Protein AF-A0A965PC80-F1 (afdb_monomer_lite)

Secondary structure (DSSP, 8-state):
-------------------PPPP-PPPPP-GGGEEEEEEEEEEEEEEEESSSSTT--EEEEEEEEEEEEEESS---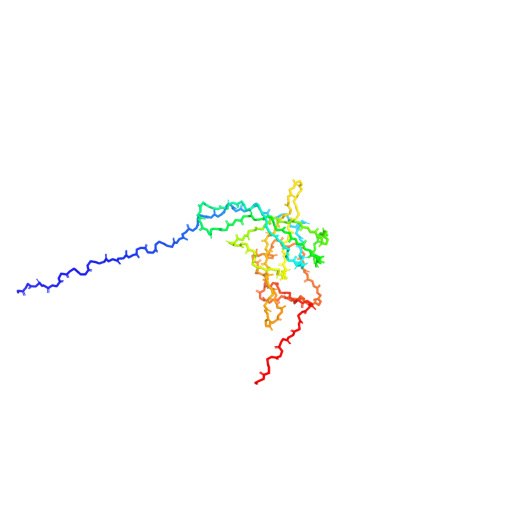SSEEEEEEESS--SS--EEEEEEE--TTS--EEEEEEEPPTTT-EEEE-HHHHTT-S----STTEEEETTEEEEE-TT--------

pLDDT: mean 82.15, std 17.43, range [39.91, 98.44]

Structure (mmCIF, N/CA/C/O backbone):
data_AF-A0A965PC80-F1
#
_entry.id   AF-A0A965PC80-F1
#
loop_
_atom_site.group_PDB
_atom_site.id
_atom_site.type_symbol
_atom_site.label_atom_id
_atom_site.label_alt_id
_atom_site.label_comp_id
_atom_site.label_asym_id
_atom_site.label_entity_id
_atom_site.label_seq_id
_atom_site.pdbx_PDB_ins_code
_atom_site.Cartn_x
_atom_site.Cartn_y
_atom_site.Cartn_z
_atom_site.occupancy
_atom_site.B_iso_or_equiv
_atom_site.auth_seq_id
_atom_site.auth_comp_id
_atom_site.auth_asym_id
_atom_site.auth_atom_id
_atom_site.pdbx_PDB_model_num
ATOM 1 N N . MET A 1 1 ? 47.964 39.974 40.983 1.00 41.12 1 MET A N 1
ATOM 2 C CA . MET A 1 1 ? 47.017 40.957 40.417 1.00 41.12 1 MET A CA 1
ATOM 3 C C . MET A 1 1 ? 46.249 40.260 39.300 1.00 41.12 1 MET A C 1
ATOM 5 O O . MET A 1 1 ? 46.827 40.010 38.256 1.00 41.12 1 MET A O 1
ATOM 9 N N . THR A 1 2 ? 45.193 39.525 39.670 1.00 39.91 2 THR A N 1
ATOM 10 C CA . THR A 1 2 ? 43.766 39.863 39.424 1.00 39.91 2 THR A CA 1
ATOM 11 C C . THR A 1 2 ? 43.419 39.866 37.928 1.00 39.91 2 THR A C 1
ATOM 13 O O . THR A 1 2 ? 43.727 40.811 37.219 1.00 39.91 2 THR A O 1
ATOM 16 N N . LEU A 1 3 ? 42.982 38.717 37.392 1.00 47.09 3 LEU A N 1
ATOM 17 C CA . LEU A 1 3 ? 41.560 38.368 37.173 1.00 47.09 3 LEU A CA 1
ATOM 18 C C . LEU A 1 3 ? 40.843 39.389 36.280 1.00 47.09 3 LEU A C 1
ATOM 20 O O . LEU A 1 3 ? 40.188 40.292 36.783 1.00 47.09 3 LEU A O 1
ATOM 24 N N . LEU A 1 4 ? 40.936 39.214 34.959 1.00 47.44 4 LEU A N 1
ATOM 25 C CA . LEU A 1 4 ? 40.054 39.887 34.009 1.00 47.44 4 LEU A CA 1
ATOM 26 C C . LEU A 1 4 ? 39.935 39.047 32.728 1.00 47.44 4 LEU A C 1
ATOM 28 O O . LEU A 1 4 ? 40.787 39.113 31.851 1.00 47.44 4 LEU A O 1
ATOM 32 N N . SER A 1 5 ? 38.893 38.226 32.638 1.00 50.72 5 SER A N 1
ATOM 33 C CA . SER A 1 5 ? 38.202 37.906 31.380 1.00 50.72 5 SER A CA 1
ATOM 34 C C . SER A 1 5 ? 36.877 37.259 31.749 1.00 50.72 5 SER A C 1
ATOM 36 O O . SER A 1 5 ? 36.760 36.055 31.965 1.00 50.72 5 SER A O 1
ATOM 38 N N . LEU A 1 6 ? 35.915 38.157 31.939 1.00 49.34 6 LEU A N 1
ATOM 39 C CA . LEU A 1 6 ? 34.510 37.912 32.194 1.00 49.34 6 LEU A CA 1
ATOM 40 C C . LEU A 1 6 ? 33.890 36.987 31.135 1.00 49.34 6 LEU A C 1
ATOM 42 O O . LEU A 1 6 ? 33.998 37.239 29.939 1.00 49.34 6 LEU A O 1
ATOM 46 N N . LEU A 1 7 ? 33.165 35.987 31.635 1.00 46.53 7 LEU A N 1
ATOM 47 C CA . LEU A 1 7 ? 31.843 35.545 31.183 1.00 46.53 7 LEU A CA 1
ATOM 48 C C . LEU A 1 7 ? 31.533 35.675 29.674 1.00 46.53 7 LEU A C 1
ATOM 50 O O . LEU A 1 7 ? 30.782 36.558 29.264 1.00 46.53 7 LEU A O 1
ATOM 54 N N . LEU A 1 8 ? 31.941 34.682 28.877 1.00 43.03 8 LEU A N 1
ATOM 55 C CA . LEU A 1 8 ? 31.079 34.215 27.784 1.00 43.03 8 LEU A CA 1
ATOM 56 C C . LEU A 1 8 ? 29.990 33.321 28.393 1.00 43.03 8 LEU A C 1
ATOM 58 O O . LEU A 1 8 ? 30.108 32.098 28.457 1.00 43.03 8 LEU A O 1
ATOM 62 N N . LEU A 1 9 ? 28.937 33.958 28.905 1.00 51.50 9 LEU A N 1
ATOM 63 C CA . LEU A 1 9 ? 27.701 33.290 29.298 1.00 51.50 9 LEU A CA 1
ATOM 64 C C . LEU A 1 9 ? 27.003 32.743 28.049 1.00 51.50 9 LEU A C 1
ATOM 66 O O . LEU A 1 9 ? 26.355 33.468 27.301 1.00 51.50 9 LEU A O 1
ATOM 70 N N . ALA A 1 10 ? 27.196 31.442 27.851 1.00 47.34 10 ALA A N 1
ATOM 71 C CA . ALA A 1 10 ? 26.209 30.460 27.422 1.00 47.34 10 ALA A CA 1
ATOM 72 C C . ALA A 1 10 ? 24.869 31.025 26.909 1.00 47.34 10 ALA A C 1
ATOM 74 O O . ALA A 1 10 ? 23.915 31.186 27.667 1.00 47.34 10 ALA A O 1
ATOM 75 N N . GLN A 1 11 ? 24.749 31.172 25.591 1.00 45.66 11 GLN A N 1
ATOM 76 C CA . GLN A 1 11 ? 23.480 30.890 24.925 1.00 45.66 11 GLN A CA 1
ATOM 77 C C . GLN A 1 11 ? 23.536 29.447 24.435 1.00 45.66 11 GLN A C 1
ATOM 79 O O . GLN A 1 11 ? 23.707 29.167 23.252 1.00 45.66 11 GLN A O 1
ATOM 84 N N . ALA A 1 12 ? 23.436 28.511 25.382 1.00 45.72 12 ALA A N 1
ATOM 85 C CA . ALA A 1 12 ? 23.005 27.169 25.044 1.00 45.72 12 ALA A CA 1
ATOM 86 C C . ALA A 1 12 ? 21.553 27.305 24.579 1.00 45.72 12 ALA A C 1
ATOM 88 O O . ALA A 1 12 ? 20.627 27.328 25.387 1.00 45.72 12 ALA A O 1
ATOM 89 N N . ILE A 1 13 ? 21.360 27.470 23.270 1.00 49.19 13 ILE A N 1
ATOM 90 C CA . ILE A 1 13 ? 20.081 27.177 22.641 1.00 49.19 13 ILE A CA 1
ATOM 91 C C . ILE A 1 13 ? 19.867 25.705 22.957 1.00 49.19 13 ILE A C 1
ATOM 93 O O . ILE A 1 13 ? 20.497 24.832 22.360 1.00 49.19 13 ILE A O 1
ATOM 97 N N . VAL A 1 14 ? 19.047 25.431 23.968 1.00 42.28 14 VAL A N 1
ATOM 98 C CA . VAL A 1 14 ? 18.510 24.101 24.194 1.00 42.28 14 VAL A CA 1
ATOM 99 C C . VAL A 1 14 ? 17.655 23.841 22.962 1.00 42.28 14 VAL A C 1
ATOM 101 O O . VAL A 1 14 ? 16.481 24.198 22.916 1.00 42.28 14 VAL A O 1
ATOM 104 N N . GLN A 1 15 ? 18.265 23.280 21.915 1.00 42.75 15 GLN A N 1
ATOM 105 C CA . GLN A 1 15 ? 17.538 22.520 20.918 1.00 42.75 15 GLN A CA 1
ATOM 106 C C . GLN A 1 15 ? 16.986 21.322 21.678 1.00 42.75 15 GLN A C 1
ATOM 108 O O . GLN A 1 15 ? 17.581 20.247 21.693 1.00 42.75 15 GLN A O 1
ATOM 113 N N . ALA A 1 16 ? 15.885 21.533 22.403 1.00 48.28 16 ALA A N 1
ATOM 114 C CA . ALA A 1 16 ? 15.054 20.427 22.810 1.00 48.28 16 ALA A CA 1
ATOM 115 C C . ALA A 1 16 ? 14.738 19.706 21.496 1.00 48.28 16 ALA A C 1
ATOM 117 O O . ALA A 1 16 ? 14.214 20.358 20.582 1.00 48.28 16 ALA A O 1
ATOM 118 N N . PRO A 1 17 ? 15.123 18.427 21.328 1.00 45.47 17 PRO A N 1
ATOM 119 C CA . PRO A 1 17 ? 14.620 17.677 20.196 1.00 45.47 17 PRO A CA 1
ATOM 120 C C . PRO A 1 17 ? 13.107 17.852 20.238 1.00 45.47 17 PRO A C 1
ATOM 122 O O . PRO A 1 17 ? 12.506 17.754 21.311 1.00 45.47 17 PRO A O 1
ATOM 125 N N . ALA A 1 18 ? 12.508 18.216 19.108 1.00 43.19 18 ALA A N 1
ATOM 126 C CA . ALA A 1 18 ? 11.066 18.207 18.973 1.00 43.19 18 ALA A CA 1
ATOM 127 C C . ALA A 1 18 ? 10.630 16.752 19.177 1.00 43.19 18 ALA A C 1
ATOM 129 O O . ALA A 1 18 ? 10.602 15.959 18.242 1.00 43.19 18 ALA A O 1
ATOM 130 N N . VAL A 1 19 ? 10.406 16.368 20.434 1.00 40.88 19 VAL A N 1
ATOM 131 C CA . VAL A 1 19 ? 9.810 15.093 20.789 1.00 40.88 19 VAL A CA 1
ATOM 132 C C . VAL A 1 19 ? 8.363 15.262 20.376 1.00 40.88 19 VAL A C 1
ATOM 134 O O . VAL A 1 19 ? 7.550 15.814 21.118 1.00 40.88 19 VAL A O 1
ATOM 137 N N . SER A 1 20 ? 8.068 14.883 19.134 1.00 43.53 20 SER A N 1
ATOM 138 C CA . SER A 1 20 ? 6.696 14.676 18.703 1.00 43.53 20 SER A CA 1
ATOM 139 C C . SER A 1 20 ? 6.044 13.782 19.758 1.00 43.53 20 SER A C 1
ATOM 141 O O . SER A 1 20 ? 6.623 12.740 20.091 1.00 43.53 20 SER A O 1
ATOM 143 N N . PRO A 1 21 ? 4.905 14.179 20.352 1.00 46.66 21 PRO A N 1
ATOM 144 C CA . PRO A 1 21 ? 4.173 13.257 21.200 1.00 46.66 21 PRO A CA 1
ATOM 145 C C . PRO A 1 21 ? 3.924 11.997 20.374 1.00 46.66 21 PRO A C 1
ATOM 147 O O . PRO A 1 21 ? 3.578 12.093 19.196 1.00 46.66 21 PRO A O 1
ATOM 150 N N . ALA A 1 22 ? 4.183 10.832 20.968 1.00 44.31 22 ALA A N 1
ATOM 151 C CA . ALA A 1 22 ? 3.934 9.564 20.307 1.00 44.31 22 ALA A CA 1
ATOM 152 C C . ALA A 1 22 ? 2.481 9.572 19.820 1.00 44.31 22 ALA A C 1
ATOM 154 O O . ALA A 1 22 ? 1.566 9.677 20.643 1.00 44.31 22 ALA A O 1
ATOM 155 N N . SER A 1 23 ? 2.277 9.514 18.497 1.00 49.75 23 SER A N 1
ATOM 156 C CA . SER A 1 23 ? 0.959 9.247 17.920 1.00 49.75 23 SER A CA 1
ATOM 157 C C . SER A 1 23 ? 0.350 8.068 18.678 1.00 49.75 23 SER A C 1
ATOM 159 O O . SER A 1 23 ? 1.098 7.145 19.029 1.00 49.75 23 SER A O 1
ATOM 161 N N . PRO A 1 24 ? -0.963 8.076 18.977 1.00 52.31 24 PRO A N 1
ATOM 162 C CA . PRO A 1 24 ? -1.589 6.939 19.631 1.00 52.31 24 PRO A CA 1
ATOM 163 C C . PRO A 1 24 ? -1.236 5.696 18.820 1.00 52.31 24 PRO A C 1
ATOM 165 O O . PRO A 1 24 ? -1.564 5.608 17.637 1.00 52.31 24 PRO A O 1
ATOM 168 N N . ALA A 1 25 ? -0.473 4.789 19.434 1.00 62.56 25 ALA A N 1
ATOM 169 C CA . ALA A 1 25 ? -0.018 3.588 18.762 1.00 62.56 25 ALA A CA 1
ATOM 170 C C . ALA A 1 25 ? -1.262 2.860 18.250 1.00 62.56 25 ALA A C 1
ATOM 172 O O . ALA A 1 25 ? -2.151 2.527 19.040 1.00 62.56 25 ALA A O 1
ATOM 173 N N . PHE A 1 26 ? -1.360 2.673 16.931 1.00 69.50 26 PHE A N 1
ATOM 174 C CA . PHE A 1 26 ? -2.464 1.915 16.359 1.00 69.50 26 PHE A CA 1
ATOM 175 C C . PHE A 1 26 ? -2.539 0.552 17.052 1.00 69.50 26 PHE A C 1
ATOM 177 O O . PHE A 1 26 ? -1.489 -0.024 17.366 1.00 69.50 26 PHE A O 1
ATOM 184 N N . PRO A 1 27 ? -3.749 0.006 17.274 1.00 78.69 27 PRO A N 1
ATOM 185 C CA . PRO A 1 27 ? -3.864 -1.337 17.812 1.00 78.69 27 PRO A CA 1
ATOM 186 C C . PRO A 1 27 ? -3.053 -2.310 16.940 1.00 78.69 27 PRO A C 1
ATOM 188 O O . PRO A 1 27 ? -2.929 -2.076 15.724 1.00 78.69 27 PRO A O 1
ATOM 191 N N . PRO A 1 28 ? -2.494 -3.380 17.535 1.00 83.88 28 PRO A N 1
ATOM 192 C CA . PRO A 1 28 ? -1.785 -4.409 16.785 1.00 83.88 28 PRO A CA 1
ATOM 193 C C . PRO A 1 28 ? -2.606 -4.881 15.583 1.00 83.88 28 PRO A C 1
ATOM 195 O O . PRO A 1 28 ? -3.831 -4.960 15.663 1.00 83.88 28 PRO A O 1
ATOM 198 N N . ALA A 1 29 ? -1.936 -5.145 14.464 1.00 86.06 29 ALA A N 1
ATOM 199 C CA . ALA A 1 29 ? -2.608 -5.582 13.248 1.00 86.06 29 ALA A CA 1
ATOM 200 C C . ALA A 1 29 ? -3.164 -7.005 13.378 1.00 86.06 29 ALA A C 1
ATOM 202 O O . ALA A 1 29 ? -2.486 -7.887 13.912 1.00 86.06 29 ALA A O 1
ATOM 203 N N . ASP A 1 30 ? -4.358 -7.237 12.830 1.00 90.06 30 ASP A N 1
ATOM 204 C CA . ASP A 1 30 ? -4.854 -8.588 12.573 1.00 90.06 30 ASP A CA 1
ATOM 205 C C . ASP A 1 30 ? -4.125 -9.161 11.355 1.00 90.06 30 ASP A C 1
ATOM 207 O O . ASP A 1 30 ? -4.381 -8.795 10.205 1.00 90.06 30 ASP A O 1
ATOM 211 N N . THR A 1 31 ? -3.200 -10.081 11.617 1.00 90.00 31 THR A N 1
ATOM 212 C CA . THR A 1 31 ? -2.300 -10.643 10.605 1.00 90.00 31 THR A CA 1
ATOM 213 C C . THR A 1 31 ? -3.039 -11.403 9.504 1.00 90.00 31 THR A C 1
ATOM 215 O O . THR A 1 31 ? -2.538 -11.501 8.386 1.00 90.00 31 THR A O 1
ATOM 218 N N . THR A 1 32 ? -4.255 -11.890 9.776 1.00 92.69 32 THR A N 1
ATOM 219 C CA . THR A 1 32 ? -5.088 -12.599 8.793 1.00 92.69 32 THR A CA 1
ATOM 220 C C . THR A 1 32 ? -5.779 -11.666 7.803 1.00 92.69 32 THR A C 1
ATOM 222 O O . THR A 1 32 ? -6.244 -12.117 6.757 1.00 92.69 32 THR A O 1
ATOM 225 N N . LYS A 1 33 ? -5.802 -10.362 8.096 1.00 95.00 33 LYS A N 1
ATOM 226 C CA . LYS A 1 33 ? -6.458 -9.326 7.289 1.00 95.00 33 LYS A CA 1
ATOM 227 C C . LYS A 1 33 ? -5.476 -8.432 6.536 1.00 95.00 33 LYS A C 1
ATOM 229 O O . LYS A 1 33 ? -5.894 -7.461 5.904 1.00 95.00 33 LYS A O 1
ATOM 234 N N . LEU A 1 34 ? -4.183 -8.753 6.598 1.00 96.38 34 LEU A N 1
ATOM 235 C CA . LEU A 1 34 ? -3.122 -8.013 5.922 1.00 96.38 34 LEU A CA 1
ATOM 236 C C . LEU A 1 34 ? -2.950 -8.484 4.482 1.00 96.38 34 LEU A C 1
ATOM 238 O O . LEU A 1 34 ? -2.761 -9.671 4.226 1.00 96.38 34 LEU A O 1
ATOM 242 N N . SER A 1 35 ? -2.961 -7.528 3.559 1.00 95.75 35 SER A N 1
ATOM 243 C CA . SER A 1 35 ? -2.756 -7.739 2.125 1.00 95.75 35 SER A CA 1
ATOM 244 C C . SER A 1 35 ? -1.580 -6.894 1.639 1.00 95.75 35 SER A C 1
ATOM 246 O O . SER A 1 35 ? -1.488 -5.718 1.991 1.00 95.75 35 SER A O 1
ATOM 248 N N . LEU A 1 36 ? -0.701 -7.465 0.816 1.00 95.38 36 LEU A N 1
ATOM 249 C CA . LEU A 1 36 ? 0.295 -6.716 0.048 1.00 95.38 36 LEU A CA 1
ATOM 250 C C . LEU A 1 36 ? -0.291 -6.363 -1.304 1.00 95.38 36 LEU A C 1
ATOM 252 O O . LEU A 1 36 ? -0.680 -7.259 -2.054 1.00 95.38 36 LEU A O 1
ATOM 256 N N . VAL A 1 37 ? -0.321 -5.077 -1.631 1.00 95.38 37 VAL A N 1
ATOM 257 C CA . VAL A 1 37 ? -0.920 -4.595 -2.875 1.00 95.38 37 VAL A CA 1
ATOM 258 C C . VAL A 1 37 ? -0.022 -3.601 -3.594 1.00 95.38 37 VAL A C 1
ATOM 260 O O . VAL A 1 37 ? 0.623 -2.770 -2.960 1.00 95.38 37 VAL A O 1
ATOM 263 N N . LEU A 1 38 ? -0.007 -3.664 -4.924 1.00 95.56 38 LEU A N 1
ATOM 264 C CA . LEU A 1 38 ? 0.459 -2.569 -5.776 1.00 95.56 38 LEU A CA 1
ATOM 265 C C . LEU A 1 38 ? -0.730 -1.716 -6.175 1.00 95.56 38 LEU A C 1
ATOM 267 O O . LEU A 1 38 ? -1.768 -2.261 -6.536 1.00 95.56 38 LEU A O 1
ATOM 271 N N . VAL A 1 39 ? -0.572 -0.398 -6.141 1.00 97.06 39 VAL A N 1
ATOM 272 C CA . VAL A 1 39 ? -1.649 0.543 -6.456 1.00 97.06 39 VAL A CA 1
ATOM 273 C C . VAL A 1 39 ? -1.136 1.778 -7.179 1.00 97.06 39 VAL A C 1
ATOM 275 O O . VAL A 1 39 ? 0.050 2.115 -7.127 1.00 97.06 39 VAL A O 1
ATOM 278 N N . GLN A 1 40 ? -2.068 2.500 -7.789 1.00 96.81 40 GLN A N 1
ATOM 279 C CA . GLN A 1 40 ? -1.896 3.880 -8.213 1.00 96.81 40 GLN A CA 1
ATOM 280 C C . GLN A 1 40 ? -2.708 4.800 -7.289 1.00 96.81 40 GLN A C 1
ATOM 282 O O . GLN A 1 40 ? -3.909 4.588 -7.101 1.00 96.81 40 GLN A O 1
ATOM 287 N N . THR A 1 41 ? -2.079 5.834 -6.724 1.00 96.44 41 THR A N 1
ATOM 288 C CA . THR A 1 41 ? -2.799 6.855 -5.950 1.00 96.44 41 THR A CA 1
ATOM 289 C C . THR A 1 41 ? -3.659 7.715 -6.868 1.00 96.44 41 THR A C 1
ATOM 291 O O . THR A 1 41 ? -3.284 8.001 -8.013 1.00 96.44 41 THR A O 1
ATOM 294 N N . VAL A 1 42 ? -4.827 8.111 -6.362 1.00 94.62 42 VAL A N 1
ATOM 295 C CA . VAL A 1 42 ? -5.784 8.976 -7.062 1.00 94.62 42 VAL A CA 1
ATOM 296 C C . VAL A 1 42 ? -5.906 10.319 -6.354 1.00 94.62 42 VAL A C 1
ATOM 298 O O . VAL A 1 42 ? -5.682 11.354 -6.974 1.00 94.62 42 VAL A O 1
ATOM 301 N N . SER A 1 43 ? -6.284 10.293 -5.077 1.00 91.31 43 SER A N 1
ATOM 302 C CA . SER A 1 43 ? -6.553 11.481 -4.266 1.00 91.31 43 SER A CA 1
ATOM 303 C C . SER A 1 43 ? -6.645 11.119 -2.788 1.00 91.31 43 SER A C 1
ATOM 305 O O . SER A 1 43 ? -6.845 9.956 -2.443 1.00 91.31 43 SER A O 1
ATOM 307 N N . GLU A 1 44 ? -6.630 12.127 -1.934 1.00 90.50 44 GLU A N 1
ATOM 308 C CA . GLU A 1 44 ? -6.705 12.011 -0.489 1.00 90.50 44 GLU A CA 1
ATOM 309 C C . GLU A 1 44 ? -7.623 13.098 0.074 1.00 90.50 44 GLU A C 1
ATOM 311 O O . GLU A 1 44 ? -7.597 14.248 -0.366 1.00 90.50 44 GLU A O 1
ATOM 316 N N . THR A 1 45 ? -8.473 12.724 1.026 1.00 88.88 45 THR A N 1
ATOM 317 C CA . THR A 1 45 ? -9.449 13.626 1.651 1.00 88.88 45 THR A CA 1
ATOM 318 C C . THR A 1 45 ? -9.481 13.438 3.163 1.00 88.88 45 THR A C 1
ATOM 320 O O . THR A 1 45 ? -8.791 12.584 3.721 1.00 88.88 45 THR A O 1
ATOM 323 N N . ASP A 1 46 ? -10.290 14.255 3.836 1.00 86.62 46 ASP A N 1
ATOM 324 C CA . ASP A 1 46 ? -10.705 14.053 5.227 1.00 86.62 46 ASP A CA 1
ATOM 325 C C . ASP A 1 46 ? -9.548 13.839 6.223 1.00 86.62 46 ASP A C 1
ATOM 327 O O . ASP A 1 46 ? -9.548 12.825 6.932 1.00 86.62 46 ASP A O 1
ATOM 331 N N . PRO A 1 47 ? -8.553 14.750 6.291 1.00 86.38 47 PRO A N 1
ATOM 332 C CA . PRO A 1 47 ? -7.456 14.627 7.241 1.00 86.38 47 PRO A CA 1
ATOM 333 C C . PRO A 1 47 ? -7.962 14.656 8.684 1.00 86.38 47 PRO A C 1
ATOM 335 O O . PRO A 1 47 ? -8.633 15.598 9.107 1.00 86.38 47 PRO A O 1
ATOM 338 N N . GLN A 1 48 ? -7.582 13.645 9.457 1.00 86.75 48 GLN A N 1
ATOM 339 C CA . GLN A 1 48 ? -7.771 13.590 10.901 1.00 86.75 48 GLN A CA 1
ATOM 340 C C . GLN A 1 48 ? -6.407 13.782 11.578 1.00 86.75 48 GLN A C 1
ATOM 342 O O . GLN A 1 48 ? -5.520 12.941 11.393 1.00 86.75 48 GLN A O 1
ATOM 347 N N . PRO A 1 49 ? -6.194 14.876 12.326 1.00 80.88 49 PRO A N 1
ATOM 348 C CA . PRO A 1 49 ? -4.895 15.160 12.927 1.00 80.88 49 PRO A CA 1
ATOM 349 C C . PRO A 1 49 ? -4.525 14.082 13.953 1.00 80.88 49 PRO A C 1
ATOM 351 O O . PRO A 1 49 ? -5.311 13.797 14.856 1.00 80.88 49 PRO A O 1
ATOM 354 N N . LEU A 1 50 ? -3.321 13.506 13.842 1.00 82.00 50 LEU A N 1
ATOM 355 C CA . LEU A 1 50 ? -2.780 12.604 14.872 1.00 82.00 50 LEU A CA 1
ATOM 356 C C . LEU A 1 50 ? -2.111 13.375 16.010 1.00 82.00 50 LEU A C 1
ATOM 358 O O . LEU A 1 50 ? -2.002 12.865 17.125 1.00 82.00 50 LEU A O 1
ATOM 362 N N . CYS A 1 51 ? -1.688 14.614 15.751 1.00 76.25 51 CYS A N 1
ATOM 363 C CA . CYS A 1 51 ? -1.184 15.507 16.778 1.00 76.25 51 CYS A CA 1
ATOM 364 C C . CYS A 1 51 ? -1.550 16.979 16.498 1.00 76.25 51 CYS A C 1
ATOM 366 O O . CYS A 1 51 ? -1.889 17.332 15.368 1.00 76.25 51 CYS A O 1
ATOM 368 N N . PRO A 1 52 ? -1.521 17.857 17.520 1.00 68.56 52 PRO A N 1
ATOM 369 C CA . PRO A 1 52 ? -2.083 19.210 17.435 1.00 68.56 52 PRO A CA 1
ATOM 370 C C . PRO A 1 52 ? -1.188 20.232 16.706 1.00 68.56 52 PRO A C 1
ATOM 372 O O . PRO A 1 52 ? -1.527 21.411 16.646 1.00 68.56 52 PRO A O 1
ATOM 375 N N . GLN A 1 53 ? -0.024 19.820 16.199 1.00 71.19 53 GLN A N 1
ATOM 376 C CA . GLN A 1 53 ? 0.978 20.713 15.612 1.00 71.19 53 GLN A CA 1
ATOM 377 C C . GLN A 1 53 ? 0.769 20.871 14.093 1.00 71.19 53 GLN A C 1
ATOM 379 O O . GLN A 1 53 ? 0.426 19.897 13.420 1.00 71.19 53 GLN A O 1
ATOM 384 N N . PRO A 1 54 ? 1.023 22.061 13.515 1.00 58.50 54 PRO A N 1
ATOM 385 C CA . PRO A 1 54 ? 1.028 22.236 12.065 1.00 58.50 54 PRO A CA 1
ATOM 386 C C . PRO A 1 54 ? 2.139 21.389 11.420 1.00 58.50 54 PRO A C 1
ATOM 388 O O . PRO A 1 54 ? 3.253 21.331 11.940 1.00 58.50 54 PRO A O 1
ATOM 391 N N . ASN A 1 55 ? 1.837 20.753 10.281 1.00 62.69 55 ASN A N 1
ATOM 392 C CA . ASN A 1 55 ? 2.717 19.816 9.555 1.00 62.69 55 ASN A CA 1
ATOM 393 C C . ASN A 1 55 ? 3.037 18.503 10.299 1.00 62.69 55 ASN A C 1
ATOM 395 O O . ASN A 1 55 ? 4.018 17.831 9.980 1.00 62.69 55 ASN A O 1
ATOM 399 N N . CYS A 1 56 ? 2.222 18.136 11.290 1.00 75.19 56 CYS A N 1
ATOM 400 C CA . CYS A 1 56 ? 2.262 16.811 11.900 1.00 75.19 56 CYS A CA 1
ATOM 401 C C . CYS A 1 56 ? 1.618 15.757 10.992 1.00 75.19 56 CYS A C 1
ATOM 403 O O . CYS A 1 56 ? 0.781 16.086 10.145 1.00 75.19 56 CYS A O 1
ATOM 405 N N . THR A 1 57 ? 1.967 14.484 11.194 1.00 81.56 57 THR A N 1
ATOM 406 C CA . THR A 1 57 ? 1.274 13.392 10.515 1.00 81.56 57 THR A CA 1
ATOM 407 C C . THR A 1 57 ? -0.222 13.428 10.820 1.00 81.56 57 THR A C 1
ATOM 409 O O . THR A 1 57 ? -0.674 13.787 11.911 1.00 81.56 57 THR A O 1
ATOM 412 N N . SER A 1 58 ? -1.015 13.121 9.803 1.00 88.00 58 SER A N 1
ATOM 413 C CA . SER A 1 58 ? -2.468 13.029 9.897 1.00 88.00 58 SER A CA 1
ATOM 414 C C . SER A 1 58 ? -2.936 11.768 9.192 1.00 88.00 58 SER A C 1
ATOM 416 O O . SER A 1 58 ? -2.256 11.243 8.310 1.00 88.00 58 SER A O 1
ATOM 418 N N . MET A 1 59 ? -4.115 11.294 9.575 1.00 90.75 59 MET A N 1
ATOM 419 C CA . MET A 1 59 ? -4.795 10.208 8.885 1.00 90.75 59 MET A CA 1
ATOM 420 C C . MET A 1 59 ? -5.661 10.772 7.774 1.00 90.75 59 MET A C 1
ATOM 422 O O . MET A 1 59 ? -6.675 11.411 8.038 1.00 90.75 59 MET A O 1
ATOM 426 N N . PHE A 1 60 ? -5.299 10.494 6.535 1.00 92.88 60 PHE A N 1
ATOM 427 C CA . PHE A 1 60 ? -6.097 10.858 5.371 1.00 92.88 60 PHE A CA 1
ATOM 428 C C . PHE A 1 60 ? -6.895 9.654 4.887 1.00 92.88 60 PHE A C 1
ATOM 430 O O . PHE A 1 60 ? -6.486 8.510 5.086 1.00 92.88 60 PHE A O 1
ATOM 437 N N . LEU A 1 61 ? -8.034 9.903 4.243 1.00 95.62 61 LEU A N 1
ATOM 438 C CA . LEU A 1 61 ? -8.727 8.897 3.449 1.00 95.62 61 LEU A CA 1
ATOM 439 C C . LEU A 1 61 ? -8.129 8.897 2.042 1.00 95.62 61 LEU A C 1
ATOM 441 O O . LEU A 1 61 ? -8.462 9.748 1.221 1.00 95.62 61 LEU A O 1
ATOM 445 N N . GLY A 1 62 ? -7.220 7.965 1.774 1.00 96.81 62 GLY A N 1
ATOM 446 C CA . GLY A 1 62 ? -6.617 7.787 0.458 1.00 96.81 62 GLY A CA 1
ATOM 447 C C . GLY A 1 62 ? -7.531 6.994 -0.472 1.00 96.81 62 GLY A C 1
ATOM 448 O O . GLY A 1 62 ? -8.148 6.013 -0.052 1.00 96.81 62 GLY A O 1
ATOM 449 N N . ARG A 1 63 ? -7.595 7.392 -1.745 1.00 97.69 63 ARG A N 1
ATOM 450 C CA . ARG A 1 63 ? -8.234 6.653 -2.838 1.00 97.69 63 ARG A CA 1
ATOM 451 C C . ARG A 1 63 ? -7.177 6.066 -3.764 1.00 97.69 63 ARG A C 1
ATOM 453 O O . ARG A 1 63 ? -6.272 6.765 -4.227 1.00 97.69 63 ARG A O 1
ATOM 460 N N . TYR A 1 64 ? -7.361 4.792 -4.082 1.00 98.06 64 TYR A N 1
ATOM 461 C CA . TYR A 1 64 ? -6.447 3.991 -4.880 1.00 98.06 64 TYR A CA 1
ATOM 462 C C . TYR A 1 64 ? -7.187 3.317 -6.031 1.00 98.06 64 TYR A C 1
ATOM 464 O O . TYR A 1 64 ? -8.378 3.011 -5.927 1.00 98.06 64 TYR A O 1
ATOM 472 N N . LYS A 1 65 ? -6.467 3.077 -7.124 1.00 98.12 65 LYS A N 1
ATOM 473 C CA . LYS A 1 65 ? -6.949 2.333 -8.290 1.00 98.12 65 LYS A CA 1
ATOM 474 C C . LYS A 1 65 ? -5.882 1.376 -8.806 1.00 98.12 65 LYS A C 1
ATOM 476 O O . LYS A 1 65 ? -4.735 1.419 -8.352 1.00 98.12 65 LYS A O 1
ATOM 481 N N . ASP A 1 66 ? -6.264 0.569 -9.793 1.00 96.56 66 ASP A N 1
ATOM 482 C CA . ASP A 1 66 ? -5.397 -0.410 -10.451 1.00 96.56 66 ASP A CA 1
ATOM 483 C C . ASP A 1 66 ? -4.736 -1.358 -9.434 1.00 96.56 66 ASP A C 1
ATOM 485 O O . ASP A 1 66 ? -3.563 -1.713 -9.562 1.00 96.56 66 ASP A O 1
ATOM 489 N N . ALA A 1 67 ? -5.483 -1.719 -8.382 1.00 96.62 67 ALA A N 1
ATOM 490 C CA . ALA A 1 67 ? -4.965 -2.518 -7.287 1.00 96.62 67 ALA A CA 1
ATOM 491 C C . ALA A 1 67 ? -4.671 -3.952 -7.740 1.00 96.62 67 ALA A C 1
ATOM 493 O O . ALA A 1 67 ? -5.549 -4.658 -8.240 1.00 96.62 67 ALA A O 1
ATOM 494 N N . VAL A 1 68 ? -3.437 -4.393 -7.512 1.00 94.69 68 VAL A N 1
ATOM 495 C CA . VAL A 1 68 ? -2.998 -5.771 -7.741 1.00 94.69 68 VAL A CA 1
ATOM 496 C C . VAL A 1 68 ? -2.575 -6.360 -6.407 1.00 94.69 68 VAL A C 1
ATOM 498 O O . VAL A 1 68 ? -1.582 -5.927 -5.822 1.00 94.69 68 VAL A O 1
ATOM 501 N N . VAL A 1 69 ? -3.330 -7.346 -5.925 1.00 93.81 69 VAL A N 1
ATOM 502 C CA . VAL A 1 69 ? -3.000 -8.072 -4.695 1.00 93.81 69 VAL A CA 1
ATOM 503 C C . VAL A 1 69 ? -1.912 -9.091 -4.988 1.00 93.81 69 VAL A C 1
ATOM 505 O O . VAL A 1 69 ? -2.074 -9.968 -5.830 1.00 93.81 69 VAL A O 1
ATOM 508 N N . LEU A 1 70 ? -0.799 -8.961 -4.278 1.00 91.81 70 LEU A N 1
ATOM 509 C CA . LEU A 1 70 ? 0.380 -9.804 -4.421 1.00 91.81 70 LEU A CA 1
ATOM 510 C C . LEU A 1 70 ? 0.409 -10.927 -3.380 1.00 91.81 70 LEU A C 1
ATOM 512 O O . LEU A 1 70 ? 0.940 -12.002 -3.643 1.00 91.81 70 LEU A O 1
ATOM 516 N N . ALA A 1 71 ? -0.148 -10.672 -2.195 1.00 92.31 71 ALA A N 1
ATOM 517 C CA . ALA A 1 71 ? -0.308 -11.652 -1.128 1.00 92.31 71 ALA A CA 1
ATOM 518 C C . ALA A 1 71 ? -1.404 -11.214 -0.145 1.00 92.31 71 ALA A C 1
ATOM 520 O O . ALA A 1 71 ? -1.671 -10.020 -0.004 1.00 92.31 71 ALA A O 1
ATOM 521 N N . GLY A 1 72 ? -1.993 -12.179 0.565 1.00 93.31 72 GLY A N 1
ATOM 522 C CA . GLY A 1 72 ? -3.054 -11.942 1.548 1.00 93.31 72 GLY A CA 1
ATOM 523 C C . GLY A 1 72 ? -4.471 -11.923 0.953 1.00 93.31 72 GLY A C 1
ATOM 524 O O . GLY A 1 72 ? -4.673 -12.374 -0.178 1.00 93.31 72 GLY A O 1
ATOM 525 N N . PRO A 1 73 ? -5.470 -11.464 1.729 1.00 94.44 73 PRO A N 1
ATOM 526 C CA . PRO A 1 73 ? -6.860 -11.375 1.289 1.00 94.44 73 PRO A CA 1
ATOM 527 C C . PRO A 1 73 ? -7.061 -10.471 0.066 1.00 94.44 73 PRO A C 1
ATOM 529 O O . PRO A 1 73 ? -6.329 -9.511 -0.163 1.00 94.44 73 PRO A O 1
ATOM 532 N N . ALA A 1 74 ? -8.099 -10.755 -0.721 1.00 95.44 74 ALA A N 1
ATOM 533 C CA . ALA A 1 74 ? -8.420 -9.952 -1.895 1.00 95.44 74 ALA A CA 1
ATOM 534 C C . ALA A 1 74 ? -8.916 -8.547 -1.509 1.00 95.44 74 ALA A C 1
ATOM 536 O O . ALA A 1 74 ? -9.685 -8.390 -0.559 1.00 95.44 74 ALA A O 1
ATOM 537 N N . LEU A 1 75 ? -8.527 -7.545 -2.297 1.00 96.25 75 LEU A N 1
ATOM 538 C CA . LEU A 1 75 ? -9.041 -6.179 -2.251 1.00 96.25 75 LEU A CA 1
ATOM 539 C C . LEU A 1 75 ? -9.659 -5.817 -3.610 1.00 96.25 75 LEU A C 1
ATOM 541 O O . LEU A 1 75 ? -9.203 -6.328 -4.638 1.00 96.25 75 LEU A O 1
ATOM 545 N N . PRO A 1 76 ? -10.681 -4.945 -3.645 1.00 97.12 76 PRO A N 1
ATOM 546 C CA . PRO A 1 76 ? -11.206 -4.427 -4.902 1.00 97.12 76 PRO A CA 1
ATOM 547 C C . PRO A 1 76 ? -10.131 -3.674 -5.702 1.00 97.12 76 PRO A C 1
ATOM 549 O O . PRO A 1 76 ? -9.247 -3.047 -5.121 1.00 97.12 76 PRO A O 1
ATOM 552 N N . ALA A 1 77 ? -10.241 -3.685 -7.036 1.00 97.50 77 ALA A N 1
ATOM 553 C CA . ALA A 1 77 ? -9.310 -2.977 -7.927 1.00 97.50 77 ALA A CA 1
ATOM 554 C C . ALA A 1 77 ? -9.260 -1.457 -7.663 1.00 97.50 77 ALA A C 1
ATOM 556 O O . ALA A 1 77 ? -8.224 -0.822 -7.858 1.00 97.50 77 ALA A O 1
ATOM 557 N N . GLU A 1 78 ? -10.374 -0.887 -7.198 1.00 98.44 78 GLU A N 1
ATOM 558 C CA . GLU A 1 78 ? -10.465 0.465 -6.650 1.00 98.44 78 GLU A CA 1
ATOM 559 C C . GLU A 1 78 ? -10.929 0.392 -5.200 1.00 98.44 78 GLU A C 1
ATOM 561 O O . GLU A 1 78 ? -11.975 -0.189 -4.912 1.00 98.44 78 GLU A O 1
ATOM 566 N N . PHE A 1 79 ? -10.191 1.010 -4.285 1.00 98.12 79 PHE A N 1
ATOM 567 C CA . PHE A 1 79 ? -10.558 1.029 -2.874 1.00 98.12 79 PHE A CA 1
ATOM 568 C C . PHE A 1 79 ? -10.115 2.327 -2.203 1.00 98.12 79 PHE A C 1
ATOM 570 O O . PHE A 1 79 ? -9.289 3.082 -2.726 1.00 98.12 79 PHE A O 1
ATOM 577 N N . THR A 1 80 ? -10.674 2.581 -1.023 1.00 97.81 80 THR A N 1
ATOM 578 C CA . THR A 1 80 ? -10.199 3.620 -0.114 1.00 97.81 80 THR A CA 1
ATOM 579 C C . THR A 1 80 ? -9.576 2.988 1.118 1.00 97.81 80 THR A C 1
ATOM 581 O O . THR A 1 80 ? -9.989 1.915 1.561 1.00 97.81 80 THR A O 1
ATOM 584 N N . ALA A 1 81 ? -8.560 3.640 1.669 1.00 97.62 81 ALA A N 1
ATOM 585 C CA . ALA A 1 81 ? -7.964 3.238 2.931 1.00 97.62 81 ALA A CA 1
ATOM 586 C C . ALA A 1 81 ? -7.475 4.465 3.692 1.00 97.62 81 ALA A C 1
ATOM 588 O O . ALA A 1 81 ? -7.017 5.447 3.108 1.00 97.62 81 ALA A O 1
ATOM 589 N N . ARG A 1 82 ? -7.564 4.392 5.015 1.00 95.94 82 ARG A N 1
ATOM 590 C CA . ARG A 1 82 ? -6.950 5.362 5.906 1.00 95.94 82 ARG A CA 1
ATOM 591 C C . ARG A 1 82 ? -5.441 5.191 5.864 1.00 95.94 82 ARG A C 1
ATOM 593 O O . ARG A 1 82 ? -4.948 4.070 5.939 1.00 95.94 82 ARG A O 1
ATOM 600 N N . ILE A 1 83 ? -4.720 6.295 5.757 1.00 94.38 83 ILE A N 1
ATOM 601 C CA . ILE A 1 83 ? -3.265 6.298 5.659 1.00 94.38 83 ILE A CA 1
ATOM 602 C C . ILE A 1 83 ? -2.675 7.435 6.487 1.00 94.38 83 ILE A C 1
ATOM 604 O O . ILE A 1 83 ? -3.169 8.562 6.443 1.00 94.38 83 ILE A O 1
ATOM 608 N N . GLU A 1 84 ? -1.624 7.127 7.245 1.00 91.88 84 GLU A N 1
ATOM 609 C CA . GLU A 1 84 ? -0.827 8.136 7.935 1.00 91.88 84 GLU A CA 1
ATOM 610 C C . GLU A 1 84 ? 0.122 8.801 6.938 1.00 91.88 84 GLU A C 1
ATOM 612 O O . GLU A 1 84 ? 0.944 8.131 6.318 1.00 91.88 84 GLU A O 1
ATOM 617 N N . MET A 1 85 ? 0.035 10.121 6.799 1.00 87.69 85 MET A N 1
ATOM 618 C CA . MET A 1 85 ? 0.959 10.896 5.972 1.00 87.69 85 MET A CA 1
ATOM 619 C C . MET A 1 85 ? 1.253 12.253 6.609 1.00 87.69 85 MET A C 1
ATOM 621 O O . MET A 1 85 ? 0.398 12.858 7.257 1.00 87.69 85 MET A O 1
ATOM 625 N N . GLY A 1 86 ? 2.482 12.737 6.420 1.00 83.62 86 GLY A N 1
ATOM 626 C CA . GLY A 1 86 ? 2.885 14.087 6.834 1.00 83.62 86 GLY A CA 1
ATOM 627 C C . GLY A 1 86 ? 2.333 15.181 5.919 1.00 83.62 86 GLY A C 1
ATOM 628 O O . GLY A 1 86 ? 2.154 16.318 6.347 1.00 83.62 86 GLY A O 1
ATOM 629 N N . SER A 1 87 ? 2.050 14.841 4.660 1.00 82.38 87 SER A N 1
ATOM 630 C CA . SER A 1 87 ? 1.513 15.770 3.673 1.00 82.38 87 SER A CA 1
ATOM 631 C C . SER A 1 87 ? 0.689 15.047 2.601 1.00 82.38 87 SER A C 1
ATOM 633 O O . SER A 1 87 ? 1.030 13.910 2.268 1.00 82.38 87 SER A O 1
ATOM 635 N N . PRO A 1 88 ? -0.302 15.731 2.002 1.00 85.19 88 PRO A N 1
ATOM 636 C CA . PRO A 1 88 ? -1.023 15.277 0.810 1.00 85.19 88 PRO A CA 1
ATOM 637 C C . PRO A 1 88 ? -0.088 14.908 -0.362 1.00 85.19 88 PRO A C 1
ATOM 639 O O . PRO A 1 88 ? 1.040 15.411 -0.459 1.00 85.19 88 PRO A O 1
ATOM 642 N N . TRP A 1 89 ? -0.555 14.068 -1.287 1.00 88.25 89 TRP A N 1
ATOM 643 C CA . TRP A 1 89 ? 0.167 13.755 -2.517 1.00 88.25 89 TRP A CA 1
ATOM 644 C C . TRP A 1 89 ? 0.057 14.926 -3.497 1.00 88.25 89 TRP A C 1
ATOM 646 O O . TRP A 1 89 ? -1.016 15.409 -3.830 1.00 88.25 89 TRP A O 1
ATOM 656 N N . ASN A 1 90 ? 1.180 15.362 -4.057 1.00 89.44 90 ASN A N 1
ATOM 657 C CA . ASN A 1 90 ? 1.188 16.436 -5.060 1.00 89.44 90 ASN A CA 1
ATOM 658 C C . ASN A 1 90 ? 1.008 15.946 -6.512 1.00 89.44 90 ASN A C 1
ATOM 660 O O . ASN A 1 90 ? 1.010 16.760 -7.435 1.00 89.44 90 ASN A O 1
ATOM 664 N N . LYS A 1 91 ? 0.917 14.631 -6.732 1.00 91.75 91 LYS A N 1
ATOM 665 C CA . LYS A 1 91 ? 0.671 13.985 -8.029 1.00 91.75 91 LYS A CA 1
ATOM 666 C C . LYS A 1 91 ? 0.277 12.515 -7.821 1.00 91.75 91 LYS A C 1
ATOM 668 O O . LYS A 1 91 ? 0.460 11.995 -6.723 1.00 91.75 91 LYS A O 1
ATOM 673 N N . PRO A 1 92 ? -0.188 11.814 -8.866 1.00 92.50 92 PRO A N 1
ATOM 674 C CA . PRO A 1 92 ? -0.366 10.370 -8.805 1.00 92.50 92 PRO A CA 1
ATOM 675 C C . PRO A 1 92 ? 0.978 9.639 -8.617 1.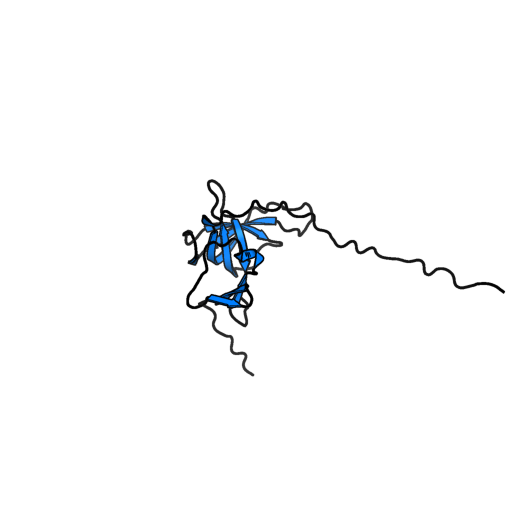00 92.50 92 PRO A C 1
ATOM 677 O O . PRO A 1 92 ? 1.945 9.898 -9.337 1.00 92.50 92 PRO A O 1
ATOM 680 N N . TYR A 1 93 ? 1.017 8.685 -7.689 1.00 92.38 93 TYR A N 1
ATOM 681 C CA . TYR A 1 93 ? 2.161 7.829 -7.372 1.00 92.38 93 TYR A CA 1
ATOM 682 C C . TYR A 1 93 ? 1.804 6.353 -7.508 1.00 92.38 93 TYR A C 1
ATOM 684 O O . TYR A 1 93 ? 0.705 5.933 -7.153 1.00 92.38 93 TYR A O 1
ATOM 692 N N . ARG A 1 94 ? 2.760 5.556 -7.983 1.00 94.25 94 ARG A N 1
ATOM 693 C CA . ARG A 1 94 ? 2.685 4.100 -7.898 1.00 94.25 94 ARG A CA 1
ATOM 694 C C . ARG A 1 94 ? 3.312 3.670 -6.578 1.00 94.25 94 ARG A C 1
ATOM 696 O O 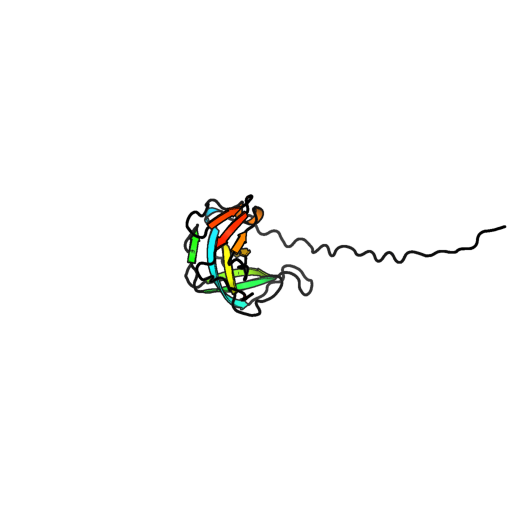. ARG A 1 94 ? 4.455 4.038 -6.308 1.00 94.25 94 ARG A O 1
ATOM 703 N N . LEU A 1 95 ? 2.561 2.938 -5.764 1.00 96.25 95 LEU A N 1
ATOM 704 C CA . LEU A 1 95 ? 2.966 2.545 -4.415 1.00 96.25 95 LEU A CA 1
ATOM 705 C C . LEU A 1 95 ? 2.779 1.043 -4.221 1.00 96.25 95 LEU A C 1
ATOM 707 O O . LEU A 1 95 ? 1.871 0.443 -4.801 1.00 96.25 95 LEU A O 1
ATOM 711 N N . ALA A 1 96 ? 3.615 0.456 -3.371 1.00 96.69 96 ALA A N 1
ATOM 712 C CA . ALA A 1 96 ? 3.312 -0.809 -2.723 1.00 96.69 96 ALA A CA 1
ATOM 713 C C . ALA A 1 96 ? 2.810 -0.517 -1.305 1.00 96.69 96 ALA A C 1
ATOM 715 O O . ALA A 1 96 ? 3.415 0.277 -0.582 1.00 96.69 96 ALA A O 1
ATOM 716 N N . LEU A 1 97 ? 1.716 -1.162 -0.902 1.00 97.50 97 LEU A N 1
ATOM 717 C CA . LEU A 1 97 ? 1.076 -0.971 0.398 1.00 97.50 97 LEU A CA 1
ATOM 718 C C . LEU A 1 97 ? 0.902 -2.307 1.122 1.00 97.50 97 LEU A C 1
ATOM 720 O O . LEU A 1 97 ? 0.586 -3.319 0.497 1.00 97.50 97 LEU A O 1
ATOM 724 N N . ILE A 1 98 ? 1.023 -2.282 2.448 1.00 96.81 98 ILE A N 1
ATOM 725 C CA . ILE A 1 98 ? 0.480 -3.314 3.336 1.00 96.81 98 ILE A CA 1
ATOM 726 C C . ILE A 1 98 ? -0.824 -2.761 3.911 1.00 96.81 98 ILE A C 1
ATOM 728 O O . ILE A 1 98 ? -0.806 -1.799 4.680 1.00 96.81 98 ILE A O 1
ATOM 732 N N . VAL A 1 99 ? -1.952 -3.354 3.526 1.00 97.44 99 VAL A N 1
ATOM 733 C CA . VAL A 1 99 ? -3.300 -2.889 3.883 1.00 97.44 99 VAL A CA 1
ATOM 734 C C . VAL A 1 99 ? -3.972 -3.896 4.805 1.00 97.44 99 VAL A C 1
ATOM 736 O O . VAL A 1 99 ? -4.029 -5.083 4.496 1.00 97.44 99 VAL A O 1
ATOM 739 N N . GLU A 1 100 ? -4.513 -3.416 5.918 1.00 96.94 100 GLU A N 1
ATOM 740 C CA . GLU A 1 100 ? -5.363 -4.180 6.825 1.00 96.94 100 GLU A CA 1
ATOM 741 C C . GLU A 1 100 ? -6.839 -3.923 6.517 1.00 96.94 100 GLU A C 1
ATOM 743 O O . GLU A 1 100 ? -7.301 -2.778 6.536 1.00 96.94 100 GLU A O 1
ATOM 748 N N . GLN A 1 101 ? -7.600 -4.990 6.287 1.00 96.06 101 GLN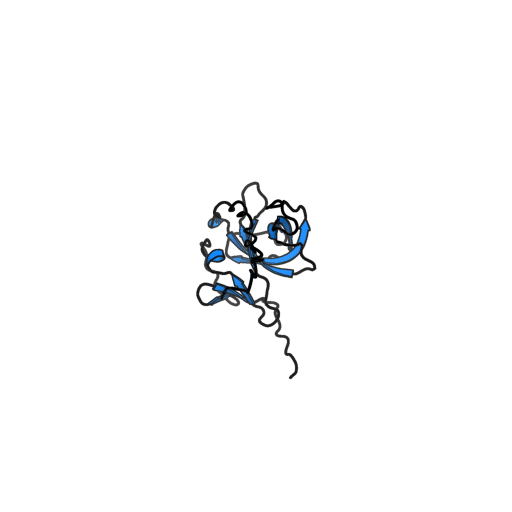 A N 1
ATOM 749 C CA . GLN A 1 101 ? -9.061 -4.918 6.245 1.00 96.06 101 GLN A CA 1
ATOM 750 C C . GLN A 1 101 ? -9.623 -4.900 7.670 1.00 96.06 101 GLN A C 1
ATOM 752 O O . GLN A 1 101 ? -9.186 -5.670 8.523 1.00 96.06 101 GLN A O 1
ATOM 757 N N . ARG A 1 102 ? -10.596 -4.027 7.949 1.00 93.06 102 ARG A N 1
ATOM 758 C CA . ARG A 1 102 ? -11.169 -3.858 9.292 1.00 93.06 102 ARG A CA 1
ATOM 759 C C . ARG A 1 102 ? -12.687 -3.973 9.228 1.00 93.06 102 ARG A C 1
ATOM 761 O O . ARG A 1 102 ? -13.331 -3.256 8.471 1.00 93.06 102 ARG A O 1
ATOM 768 N N . ASP A 1 103 ? -13.266 -4.869 10.020 1.00 89.94 103 ASP A N 1
ATOM 769 C CA . ASP A 1 103 ? -14.709 -5.124 9.961 1.00 89.94 103 ASP A CA 1
ATOM 770 C C . ASP A 1 103 ? -15.483 -3.884 10.424 1.00 89.94 103 ASP A C 1
ATOM 772 O O . ASP A 1 103 ? -15.220 -3.335 11.497 1.00 89.94 103 ASP A O 1
ATOM 776 N N . GLY A 1 104 ? -16.424 -3.425 9.596 1.00 91.00 104 GLY A N 1
ATOM 777 C CA . GLY A 1 104 ? -17.232 -2.234 9.876 1.00 91.00 104 GLY A CA 1
ATOM 778 C C . GLY A 1 104 ? -16.456 -0.910 9.874 1.00 91.00 104 GLY A C 1
ATOM 779 O O . GLY A 1 104 ? -17.006 0.103 10.297 1.00 91.00 104 GLY A O 1
ATOM 780 N N . GLN A 1 105 ? -15.199 -0.898 9.420 1.00 91.62 105 GLN A N 1
ATOM 781 C CA . GLN A 1 105 ? -14.342 0.287 9.367 1.00 91.62 105 GLN A CA 1
ATOM 782 C C . GLN A 1 105 ? -13.651 0.397 8.004 1.00 91.62 105 GLN A C 1
ATOM 784 O O . GLN A 1 105 ? -13.522 -0.577 7.267 1.00 91.62 105 GLN A O 1
ATOM 789 N N . GLU A 1 106 ? -13.166 1.592 7.664 1.00 92.94 106 GLU A N 1
ATOM 790 C CA . GLU A 1 106 ? -12.323 1.771 6.478 1.00 92.94 106 GLU A CA 1
ATOM 791 C C . GLU A 1 106 ? -11.043 0.923 6.616 1.00 92.94 106 GLU A C 1
ATOM 793 O O . GLU A 1 106 ? -10.490 0.841 7.722 1.00 92.94 106 GLU A O 1
ATOM 798 N N . PRO A 1 107 ? -10.516 0.325 5.534 1.00 96.69 107 PRO A N 1
ATOM 799 C CA . PRO A 1 107 ? -9.201 -0.307 5.555 1.00 96.69 107 PRO A CA 1
ATOM 800 C C . PRO A 1 107 ? -8.113 0.654 6.050 1.00 96.69 107 PRO A C 1
ATOM 802 O O . PRO A 1 107 ? -8.257 1.872 5.950 1.00 96.69 107 PRO A O 1
ATOM 805 N N . LEU A 1 108 ? -7.019 0.116 6.580 1.00 95.44 108 LEU A N 1
ATOM 806 C CA . LEU A 1 108 ? -5.898 0.896 7.107 1.00 95.44 108 LEU A CA 1
ATOM 807 C C . LEU A 1 108 ? -4.601 0.504 6.400 1.00 95.44 108 LEU A C 1
ATOM 809 O O . LEU A 1 108 ? -4.217 -0.663 6.398 1.00 95.44 108 LEU A O 1
ATOM 813 N N . VAL A 1 109 ? -3.897 1.479 5.834 1.00 96.25 109 VAL A N 1
ATOM 814 C CA . VAL A 1 109 ? -2.529 1.301 5.344 1.00 96.25 109 VAL A CA 1
ATOM 815 C C . VAL A 1 109 ? -1.603 1.208 6.554 1.00 96.25 109 VAL A C 1
ATOM 817 O O . VAL A 1 109 ? -1.409 2.180 7.279 1.00 96.25 109 VAL A O 1
ATOM 820 N N . ARG A 1 110 ? -1.048 0.018 6.791 1.00 94.50 110 ARG A N 1
ATOM 821 C CA . ARG A 1 110 ? -0.103 -0.261 7.883 1.00 94.50 110 ARG A CA 1
ATOM 822 C C . ARG A 1 110 ? 1.335 0.080 7.509 1.00 94.50 110 ARG A C 1
ATOM 824 O O . ARG A 1 110 ? 2.142 0.379 8.384 1.00 94.50 110 ARG A O 1
ATOM 831 N N . ALA A 1 111 ? 1.653 0.020 6.222 1.00 94.50 111 ALA A N 1
ATOM 832 C CA . ALA A 1 111 ? 2.926 0.461 5.679 1.00 94.50 111 ALA A CA 1
ATOM 833 C C . ALA A 1 111 ? 2.771 0.823 4.204 1.00 94.50 111 ALA A C 1
ATOM 835 O O . ALA A 1 111 ? 1.984 0.206 3.486 1.00 94.50 111 ALA A O 1
ATOM 836 N N . GLU A 1 112 ? 3.583 1.767 3.747 1.00 95.44 112 GLU A N 1
ATOM 837 C CA . GLU A 1 112 ? 3.715 2.116 2.339 1.00 95.44 112 GLU A CA 1
ATOM 838 C C . GLU A 1 112 ? 5.186 2.198 1.937 1.00 95.44 112 GLU A C 1
ATOM 840 O O . GLU A 1 112 ? 6.064 2.461 2.763 1.00 95.44 112 GLU A O 1
ATOM 845 N N . THR A 1 113 ? 5.451 1.976 0.654 1.00 95.00 113 THR A N 1
ATOM 846 C CA . THR A 1 113 ? 6.745 2.257 0.041 1.00 95.00 113 THR A CA 1
ATOM 847 C C . THR A 1 113 ? 6.549 2.689 -1.410 1.00 95.00 113 THR A C 1
ATOM 849 O O . THR A 1 113 ? 5.721 2.141 -2.146 1.00 95.00 113 THR A O 1
ATOM 852 N N . GLY A 1 114 ? 7.293 3.717 -1.811 1.00 93.56 114 GLY A N 1
ATOM 853 C CA . GLY A 1 114 ? 7.373 4.161 -3.197 1.00 93.56 114 GLY A CA 1
ATOM 854 C C . GLY A 1 114 ? 8.492 3.440 -3.942 1.00 93.56 114 GLY A C 1
ATOM 855 O O . GLY A 1 114 ? 9.403 2.879 -3.337 1.00 93.56 114 GLY A O 1
ATOM 856 N N . PHE A 1 115 ? 8.449 3.493 -5.270 1.00 94.12 115 PHE A N 1
ATOM 857 C CA . PHE A 1 115 ? 9.485 2.892 -6.104 1.00 94.12 115 PHE A CA 1
ATOM 858 C C . PHE A 1 115 ? 10.610 3.881 -6.404 1.00 94.12 115 PHE A C 1
ATOM 860 O O . PHE A 1 115 ? 10.388 5.016 -6.837 1.00 94.12 115 PHE A O 1
ATOM 867 N N . ASN A 1 116 ? 11.846 3.436 -6.202 1.00 90.88 116 ASN A N 1
ATOM 868 C CA . ASN A 1 116 ? 13.031 4.185 -6.573 1.00 90.88 116 ASN A CA 1
ATOM 869 C C . ASN A 1 116 ? 13.082 4.357 -8.098 1.00 90.88 116 ASN A C 1
ATOM 871 O O . ASN A 1 116 ? 13.147 3.385 -8.842 1.00 90.88 116 ASN A O 1
ATOM 875 N N . VAL A 1 117 ? 13.130 5.600 -8.573 1.00 86.81 117 VAL A N 1
ATOM 876 C CA . VAL A 1 117 ? 13.097 5.923 -10.012 1.00 86.81 117 VAL A CA 1
ATOM 877 C C . VAL A 1 117 ? 14.312 5.431 -10.810 1.00 86.81 117 VAL A C 1
ATOM 879 O O . VAL A 1 117 ? 14.287 5.465 -12.035 1.00 86.81 117 VAL A O 1
ATOM 882 N N . ARG A 1 118 ? 15.398 5.021 -10.144 1.00 88.31 118 ARG A N 1
ATOM 883 C CA . ARG A 1 118 ? 16.610 4.492 -10.788 1.00 88.31 118 ARG A CA 1
ATOM 884 C C . ARG A 1 118 ? 16.645 2.971 -10.811 1.00 88.31 118 ARG A C 1
ATOM 886 O O . ARG A 1 118 ? 17.187 2.410 -11.755 1.00 88.31 118 ARG A O 1
ATOM 893 N N . THR A 1 119 ? 16.123 2.316 -9.776 1.00 89.19 119 THR A N 1
ATOM 894 C CA . THR A 1 119 ? 16.208 0.851 -9.632 1.00 89.19 119 THR A CA 1
ATOM 895 C C . THR A 1 119 ? 14.873 0.137 -9.826 1.00 89.19 119 THR A C 1
ATOM 897 O O . THR A 1 119 ? 14.860 -1.088 -9.972 1.00 89.19 119 THR A O 1
ATOM 900 N N . GLY A 1 120 ? 13.763 0.880 -9.827 1.00 91.19 120 GLY A N 1
ATOM 901 C CA . GLY A 1 120 ? 12.406 0.343 -9.861 1.00 91.19 120 GLY A CA 1
ATOM 902 C C . GLY A 1 120 ? 12.033 -0.430 -8.599 1.00 91.19 120 GLY A C 1
ATOM 903 O O . GLY A 1 120 ? 11.153 -1.279 -8.666 1.00 91.19 120 GLY A O 1
ATOM 904 N N . GLU A 1 121 ? 12.728 -0.213 -7.479 1.00 94.50 121 GLU A N 1
ATOM 905 C CA . GLU A 1 121 ? 12.554 -0.996 -6.248 1.00 94.50 121 GLU A CA 1
ATOM 906 C C . GLU A 1 121 ? 11.784 -0.218 -5.187 1.00 94.50 121 GLU A C 1
ATOM 908 O O . GLU A 1 121 ? 12.098 0.941 -4.918 1.00 94.50 121 GLU A O 1
ATOM 913 N N . GLY A 1 122 ? 10.811 -0.877 -4.564 1.00 94.62 122 GLY A N 1
ATOM 914 C CA . GLY A 1 122 ? 10.146 -0.427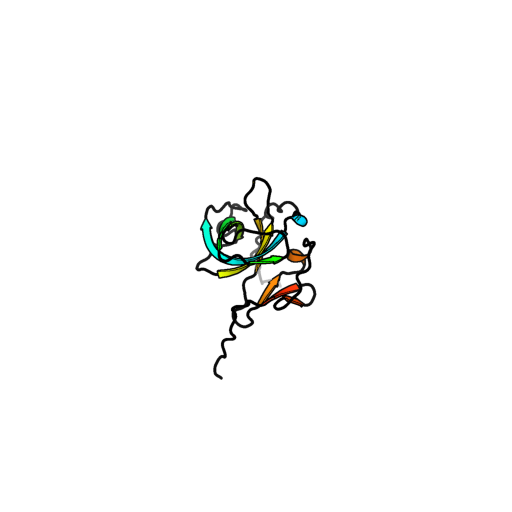 -3.344 1.00 94.62 122 GLY A CA 1
ATOM 915 C C . GLY A 1 122 ? 10.380 -1.457 -2.249 1.00 94.62 122 GLY A C 1
ATOM 916 O O . GLY A 1 122 ? 10.230 -2.653 -2.493 1.00 94.62 122 GLY A O 1
ATOM 917 N N . CYS A 1 123 ? 10.782 -1.019 -1.059 1.00 95.00 123 CYS A N 1
ATOM 918 C CA . CYS A 1 123 ? 11.179 -1.921 0.020 1.00 95.00 123 CYS A CA 1
ATOM 919 C C . CYS A 1 123 ? 10.444 -1.612 1.328 1.00 95.00 123 CYS A C 1
ATOM 921 O O . CYS A 1 123 ? 10.238 -0.446 1.667 1.00 95.00 123 CYS A O 1
ATOM 923 N N . PHE A 1 124 ? 10.102 -2.670 2.062 1.00 94.31 124 PHE A N 1
ATOM 924 C CA . PHE A 1 124 ? 9.538 -2.639 3.405 1.00 94.31 124 PHE A CA 1
ATOM 925 C C . PHE A 1 124 ? 10.555 -3.152 4.421 1.00 94.31 124 PHE A C 1
ATOM 927 O O . PHE A 1 124 ? 11.131 -4.231 4.264 1.00 94.31 124 PHE A O 1
ATOM 934 N N . GLU A 1 125 ? 10.750 -2.385 5.487 1.00 91.56 125 GLU A N 1
ATOM 935 C CA . GLU A 1 125 ? 11.613 -2.763 6.599 1.00 91.56 125 GLU A CA 1
ATOM 936 C C . GLU A 1 125 ? 11.020 -3.923 7.406 1.00 91.56 125 GLU A C 1
ATOM 938 O O . GLU A 1 125 ? 9.803 -4.098 7.487 1.00 91.56 125 GLU A O 1
ATOM 943 N N . PHE A 1 126 ? 11.887 -4.647 8.117 1.00 87.25 126 PHE A N 1
ATOM 944 C CA . PHE A 1 126 ? 11.497 -5.778 8.960 1.00 87.25 126 PHE A CA 1
ATOM 945 C C . PHE A 1 126 ? 10.350 -5.455 9.932 1.00 87.25 126 PHE A C 1
ATOM 947 O O . PHE A 1 126 ? 9.441 -6.259 10.110 1.00 87.25 126 PHE A O 1
ATOM 954 N N . LYS A 1 127 ? 10.341 -4.258 10.534 1.00 86.81 127 LYS A N 1
ATOM 955 C CA . LYS A 1 127 ? 9.277 -3.839 11.468 1.00 86.81 127 LYS A CA 1
ATOM 956 C C . LYS A 1 127 ? 7.890 -3.765 10.812 1.00 86.81 127 LYS A C 1
ATOM 958 O O . LYS A 1 127 ? 6.888 -3.933 11.495 1.00 86.81 127 LYS A O 1
ATOM 963 N N . GLN A 1 128 ? 7.841 -3.505 9.505 1.00 88.62 128 GLN A N 1
ATOM 964 C CA . GLN A 1 128 ? 6.607 -3.399 8.725 1.00 88.62 128 GLN A CA 1
ATOM 965 C C . GLN A 1 128 ? 6.126 -4.780 8.266 1.00 88.62 128 GLN A C 1
ATOM 967 O O . GLN A 1 128 ? 4.925 -5.012 8.175 1.00 88.62 128 GLN A O 1
ATOM 972 N N . THR A 1 129 ? 7.056 -5.703 8.005 1.00 86.31 129 THR A N 1
ATOM 973 C CA . THR A 1 129 ? 6.751 -7.055 7.517 1.00 86.31 129 THR A CA 1
ATOM 974 C C . THR A 1 129 ? 6.656 -8.109 8.617 1.00 86.31 129 THR A C 1
ATOM 976 O O . THR A 1 129 ? 6.113 -9.179 8.382 1.00 86.31 129 THR A O 1
ATOM 979 N N . GLY A 1 130 ? 7.177 -7.841 9.815 1.00 82.50 130 GLY A N 1
ATOM 980 C CA . GLY A 1 130 ? 7.162 -8.771 10.949 1.00 82.50 130 GLY A CA 1
ATOM 981 C C . GLY A 1 130 ? 5.769 -9.291 11.339 1.00 82.50 130 GLY A C 1
ATOM 982 O O . GLY A 1 130 ? 5.662 -10.464 11.687 1.00 82.50 130 GLY A O 1
ATOM 983 N N . PRO A 1 131 ? 4.694 -8.482 11.251 1.00 81.81 131 PRO A N 1
ATOM 984 C CA . PRO A 1 131 ? 3.329 -8.951 11.497 1.00 81.81 131 PRO A CA 1
ATOM 985 C C . PRO A 1 131 ? 2.724 -9.819 10.381 1.00 81.81 131 PRO A C 1
ATOM 987 O O . PRO A 1 131 ? 1.604 -10.295 10.533 1.00 81.81 131 PRO A O 1
ATOM 990 N N . LEU A 1 132 ? 3.389 -10.002 9.239 1.00 86.00 132 LEU A N 1
ATOM 991 C CA . LEU A 1 132 ? 2.824 -10.754 8.119 1.00 86.00 132 LEU A CA 1
ATOM 992 C C . LEU A 1 132 ? 2.848 -12.259 8.408 1.00 86.00 132 LEU A C 1
ATOM 994 O O . LEU A 1 132 ? 3.868 -12.813 8.813 1.00 86.00 132 LEU A O 1
ATOM 998 N N . ASN A 1 133 ? 1.729 -12.942 8.157 1.00 86.31 133 ASN A N 1
ATOM 999 C CA . ASN A 1 133 ? 1.643 -14.405 8.254 1.00 86.31 133 ASN A CA 1
ATOM 1000 C C . ASN A 1 133 ? 1.933 -15.115 6.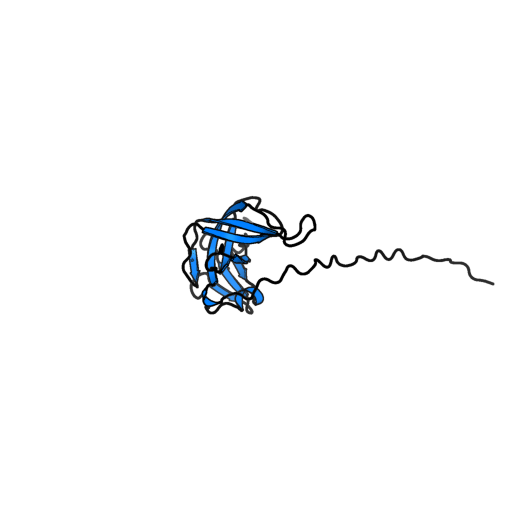917 1.00 86.31 133 ASN A C 1
ATOM 1002 O O . ASN A 1 133 ? 1.970 -16.343 6.857 1.00 86.31 133 ASN A O 1
ATOM 1006 N N . TRP A 1 134 ? 2.153 -14.347 5.851 1.00 86.56 134 TRP A N 1
ATOM 1007 C CA . TRP A 1 134 ? 2.529 -14.822 4.528 1.00 86.56 134 TRP A CA 1
ATOM 1008 C C . TRP A 1 134 ? 3.893 -14.256 4.132 1.00 86.56 134 TRP A C 1
ATOM 1010 O O . TRP A 1 134 ? 4.314 -13.194 4.584 1.00 86.56 134 TRP A O 1
ATOM 1020 N N . HIS A 1 135 ? 4.587 -14.991 3.268 1.00 85.25 135 HIS A N 1
ATOM 1021 C CA . HIS A 1 135 ? 5.865 -14.586 2.693 1.00 85.25 135 HIS A CA 1
ATOM 1022 C C . HIS A 1 135 ? 5.695 -14.577 1.173 1.00 85.25 135 HIS A C 1
ATOM 1024 O O . HIS A 1 135 ? 5.567 -15.655 0.587 1.00 85.25 135 HIS A O 1
ATOM 1030 N N . PRO A 1 136 ? 5.639 -13.399 0.525 1.00 82.12 136 PRO A N 1
ATOM 1031 C CA . PRO A 1 136 ? 5.461 -13.349 -0.914 1.00 82.12 136 PRO A CA 1
ATOM 1032 C C . PRO A 1 136 ? 6.703 -13.949 -1.578 1.00 82.12 136 PRO A C 1
ATOM 1034 O O . PRO A 1 136 ? 7.841 -13.667 -1.190 1.00 82.12 136 PRO A O 1
ATOM 1037 N N . THR A 1 137 ? 6.469 -14.817 -2.557 1.00 79.06 137 THR A N 1
ATOM 1038 C CA . THR A 1 137 ? 7.507 -15.450 -3.373 1.00 79.06 137 THR A CA 1
ATOM 1039 C C . THR A 1 137 ? 7.113 -15.337 -4.842 1.00 79.06 137 THR A C 1
ATOM 1041 O O . THR A 1 137 ? 5.929 -15.240 -5.161 1.00 79.06 137 THR A O 1
ATOM 1044 N N . GLY A 1 138 ? 8.099 -15.319 -5.737 1.00 78.38 138 GLY A N 1
ATOM 1045 C CA . GLY A 1 138 ? 7.875 -15.194 -7.176 1.00 78.38 138 GLY A CA 1
ATOM 1046 C C . GLY A 1 138 ? 8.722 -14.103 -7.818 1.00 78.38 138 GLY A C 1
ATOM 1047 O O . GLY A 1 138 ? 9.534 -13.445 -7.165 1.00 78.38 138 GLY A O 1
ATOM 1048 N N . GLU A 1 139 ? 8.541 -13.937 -9.125 1.00 80.38 139 GLU A N 1
ATOM 1049 C CA . GLU A 1 139 ? 9.241 -12.917 -9.899 1.00 80.38 139 GLU A CA 1
ATOM 1050 C C . GLU A 1 139 ? 8.906 -11.512 -9.383 1.00 80.38 139 GLU A C 1
ATOM 1052 O O . GLU A 1 139 ? 7.761 -11.206 -9.054 1.00 80.38 139 GLU A O 1
ATOM 1057 N N . GLY A 1 140 ? 9.928 -10.663 -9.277 1.00 84.19 140 GLY A N 1
ATOM 1058 C CA . GLY A 1 140 ? 9.783 -9.301 -8.771 1.00 84.19 140 GLY A CA 1
ATOM 1059 C C . GLY A 1 140 ? 9.804 -9.167 -7.246 1.00 84.19 140 GLY A C 1
ATOM 1060 O O . GLY A 1 140 ? 9.766 -8.039 -6.769 1.00 84.19 140 GLY A O 1
ATOM 1061 N N . PHE A 1 141 ? 9.941 -10.256 -6.482 1.00 90.00 141 PHE A N 1
ATOM 1062 C CA . PHE A 1 141 ? 10.110 -10.220 -5.024 1.00 90.00 141 PHE A CA 1
ATOM 1063 C C . PHE A 1 141 ? 11.483 -10.728 -4.619 1.00 90.00 141 PHE A C 1
ATOM 1065 O O . PHE A 1 141 ? 11.946 -11.759 -5.106 1.00 90.00 141 PHE A O 1
ATOM 1072 N N . TYR A 1 142 ? 12.123 -10.050 -3.673 1.00 89.81 142 TYR A N 1
ATOM 1073 C CA . TYR A 1 142 ? 13.325 -10.577 -3.043 1.00 89.81 142 TYR A CA 1
ATOM 1074 C C . TYR A 1 142 ? 13.480 -10.060 -1.618 1.00 89.81 142 TYR A C 1
ATOM 1076 O O . TYR A 1 142 ? 13.025 -8.975 -1.261 1.00 89.81 142 TYR A O 1
ATOM 1084 N N . TRP A 1 143 ? 14.156 -10.864 -0.804 1.00 88.12 143 TRP A N 1
ATOM 1085 C CA . TRP A 1 143 ? 14.481 -10.528 0.573 1.00 88.12 143 TRP A CA 1
ATOM 1086 C C . TRP A 1 143 ? 15.961 -10.178 0.674 1.00 88.12 143 TRP A C 1
ATOM 1088 O O . TRP A 1 143 ? 16.822 -10.986 0.328 1.00 88.12 143 TRP A O 1
ATOM 1098 N N . GLN A 1 144 ? 16.270 -8.987 1.181 1.00 86.44 144 GLN A N 1
ATOM 1099 C CA . GLN A 1 144 ? 17.642 -8.548 1.415 1.00 86.44 144 GLN A CA 1
ATOM 1100 C C . GLN A 1 144 ? 17.801 -8.150 2.877 1.00 86.44 144 GLN A C 1
ATOM 1102 O O . GLN A 1 144 ? 17.244 -7.154 3.317 1.00 86.44 144 GLN A O 1
ATOM 1107 N N . ARG A 1 145 ? 18.576 -8.923 3.650 1.00 85.44 145 ARG A N 1
ATOM 1108 C CA . ARG A 1 145 ? 18.839 -8.633 5.075 1.00 85.44 145 ARG A CA 1
ATOM 1109 C C . ARG A 1 145 ? 17.547 -8.363 5.879 1.00 85.44 145 ARG A C 1
ATOM 1111 O O . ARG A 1 145 ? 17.489 -7.398 6.628 1.00 85.44 145 ARG A O 1
ATOM 1118 N N . GLN A 1 146 ? 16.528 -9.215 5.708 1.00 84.06 146 GLN A N 1
ATOM 1119 C CA . GLN A 1 146 ? 15.198 -9.112 6.348 1.00 84.06 146 GLN A CA 1
ATOM 1120 C C . GLN A 1 146 ? 14.301 -7.956 5.863 1.00 84.06 146 GLN A C 1
ATOM 1122 O O . GLN A 1 146 ? 13.227 -7.743 6.416 1.00 84.06 146 GLN A O 1
ATOM 1127 N N . VAL A 1 147 ? 14.709 -7.238 4.818 1.00 89.94 147 VAL A N 1
ATOM 1128 C CA . VAL A 1 147 ? 13.874 -6.267 4.103 1.00 89.94 147 VAL A CA 1
ATOM 1129 C C . VAL A 1 147 ? 13.191 -6.986 2.946 1.00 89.94 147 VAL A C 1
ATOM 1131 O O . VAL A 1 147 ? 13.865 -7.673 2.173 1.00 89.94 147 VAL A O 1
ATOM 1134 N N . LEU A 1 148 ? 11.874 -6.833 2.822 1.00 92.94 148 LEU A N 1
ATOM 1135 C CA . LEU A 1 148 ? 11.135 -7.278 1.642 1.00 92.94 148 LEU A CA 1
ATOM 1136 C C . LEU A 1 148 ? 11.217 -6.188 0.582 1.00 92.94 148 LEU A C 1
ATOM 1138 O O . LEU A 1 148 ? 10.745 -5.080 0.815 1.00 92.94 148 LEU A O 1
ATOM 1142 N N . CYS A 1 149 ? 11.754 -6.505 -0.587 1.00 94.12 149 CYS A N 1
ATOM 1143 C CA . CYS A 1 149 ? 11.782 -5.598 -1.721 1.00 94.12 149 CYS A CA 1
ATOM 1144 C C . CYS A 1 149 ? 10.965 -6.150 -2.886 1.00 94.12 149 CYS A C 1
ATOM 1146 O O . CYS A 1 149 ? 10.911 -7.358 -3.131 1.00 94.12 149 CYS A O 1
ATOM 1148 N N . LEU A 1 150 ? 10.338 -5.224 -3.602 1.00 94.19 150 LEU A N 1
ATOM 1149 C CA . LEU A 1 150 ? 9.527 -5.463 -4.779 1.00 94.19 150 LEU A CA 1
ATOM 1150 C C . LEU A 1 150 ? 10.106 -4.696 -5.961 1.00 94.19 150 LEU A C 1
ATOM 1152 O O . LEU A 1 150 ? 10.527 -3.547 -5.813 1.00 94.19 150 LEU A O 1
ATOM 1156 N N . LYS A 1 151 ? 10.057 -5.300 -7.143 1.00 91.62 151 LYS A N 1
ATOM 1157 C CA . LYS A 1 151 ? 10.291 -4.629 -8.419 1.00 91.62 151 LYS A CA 1
ATOM 1158 C C . LYS A 1 151 ? 8.967 -4.158 -8.994 1.00 91.62 151 LYS A C 1
ATOM 1160 O O . LYS A 1 151 ? 8.016 -4.930 -9.074 1.00 91.62 151 LYS A O 1
ATOM 1165 N N . ASP A 1 152 ? 8.919 -2.904 -9.425 1.00 87.25 152 ASP A N 1
ATOM 1166 C CA . ASP A 1 152 ? 7.799 -2.411 -10.215 1.00 87.25 152 ASP A CA 1
ATOM 1167 C C . ASP A 1 152 ? 7.796 -3.126 -11.577 1.00 87.25 152 ASP A C 1
ATOM 1169 O O . ASP A 1 152 ? 8.747 -2.962 -12.347 1.00 87.25 152 ASP A O 1
ATOM 1173 N N . PRO A 1 153 ? 6.746 -3.900 -11.909 1.00 81.94 153 PRO A N 1
ATOM 1174 C CA . PRO A 1 153 ? 6.681 -4.641 -13.168 1.00 81.94 153 PRO A CA 1
ATOM 1175 C C . PRO A 1 153 ? 6.615 -3.726 -14.398 1.00 81.94 153 PRO A C 1
ATOM 1177 O O . PRO A 1 153 ? 6.803 -4.187 -15.519 1.00 81.94 153 PRO A O 1
ATOM 1180 N N . THR A 1 154 ? 6.335 -2.435 -14.206 1.00 82.44 154 THR A N 1
ATOM 1181 C CA . THR A 1 154 ? 6.284 -1.439 -15.284 1.00 82.44 154 THR A CA 1
ATOM 1182 C C . THR A 1 154 ? 7.582 -0.643 -15.430 1.00 82.44 154 THR A C 1
ATOM 1184 O O . THR A 1 154 ? 7.715 0.164 -16.354 1.00 82.44 154 THR A O 1
ATOM 1187 N N . PHE A 1 155 ? 8.563 -0.866 -14.549 1.00 83.50 155 PHE A N 1
ATOM 1188 C CA . PHE A 1 155 ? 9.813 -0.122 -14.571 1.00 83.50 155 PHE A CA 1
ATOM 1189 C C . PHE A 1 155 ? 10.657 -0.474 -15.798 1.00 83.50 155 PHE A C 1
ATOM 1191 O O . PHE A 1 155 ? 11.068 -1.614 -15.998 1.00 83.50 155 PHE A O 1
ATOM 1198 N N . THR A 1 156 ? 10.983 0.550 -16.584 1.00 76.12 156 THR A N 1
ATOM 1199 C CA . THR A 1 156 ? 11.983 0.467 -17.650 1.00 76.12 156 THR A CA 1
ATOM 1200 C C . THR A 1 156 ? 13.194 1.304 -17.235 1.00 76.12 156 THR A C 1
ATOM 1202 O O . THR A 1 156 ? 13.024 2.502 -16.991 1.00 76.12 156 THR A O 1
ATOM 1205 N N . PRO A 1 157 ? 14.411 0.730 -17.148 1.00 73.94 157 PRO A N 1
ATOM 1206 C CA . PRO A 1 157 ? 15.599 1.486 -16.777 1.00 73.94 157 PRO A CA 1
ATOM 1207 C C . PRO A 1 157 ? 15.810 2.661 -17.729 1.00 73.94 157 PRO A C 1
ATOM 1209 O O . PRO A 1 157 ? 15.952 2.479 -18.940 1.00 73.94 157 PRO A O 1
ATOM 1212 N N . VAL A 1 158 ? 15.866 3.877 -17.187 1.00 68.75 158 VAL A N 1
ATOM 1213 C CA . VAL A 1 158 ? 16.302 5.034 -17.967 1.00 68.75 158 VAL A CA 1
ATOM 1214 C C . VAL A 1 158 ? 17.801 4.873 -18.190 1.00 68.75 158 VAL A C 1
ATOM 1216 O O . VAL A 1 158 ? 18.601 5.127 -17.290 1.00 68.75 158 VAL A O 1
ATOM 1219 N N . MET A 1 159 ? 18.190 4.423 -19.384 1.00 63.25 159 MET A N 1
ATOM 1220 C CA . MET A 1 159 ? 19.589 4.455 -19.799 1.00 63.25 159 MET A CA 1
ATOM 1221 C C . MET A 1 159 ? 19.997 5.919 -19.949 1.00 63.25 159 MET A C 1
ATOM 1223 O O . MET A 1 159 ? 19.728 6.551 -20.972 1.00 63.25 159 MET A O 1
ATOM 1227 N N . LEU A 1 160 ? 20.608 6.477 -18.903 1.00 58.00 160 LEU A N 1
ATOM 1228 C CA . LEU A 1 160 ? 21.304 7.750 -19.009 1.00 58.00 160 LEU A CA 1
ATOM 1229 C C . LEU A 1 160 ? 22.400 7.551 -20.057 1.00 58.00 160 LEU A C 1
ATOM 1231 O O . LEU A 1 160 ? 23.281 6.708 -19.882 1.00 58.00 160 LEU A O 1
ATOM 1235 N N . ARG A 1 161 ? 22.288 8.263 -21.185 1.00 54.22 161 ARG A N 1
ATOM 1236 C CA . ARG A 1 161 ? 23.370 8.299 -22.171 1.00 54.22 161 ARG A CA 1
ATOM 1237 C C . ARG A 1 161 ? 24.633 8.817 -21.461 1.00 54.22 161 ARG A C 1
ATOM 1239 O O . ARG A 1 161 ? 24.489 9.743 -20.660 1.00 54.22 161 ARG A O 1
ATOM 1246 N N . PRO A 1 162 ? 25.796 8.188 -21.702 1.00 60.50 162 PRO A N 1
ATOM 1247 C CA . PRO A 1 162 ? 27.057 8.565 -21.071 1.00 60.50 162 PRO A CA 1
ATOM 1248 C C . PRO A 1 162 ? 27.448 10.014 -21.367 1.00 60.50 162 PRO A C 1
ATOM 1250 O O . PRO A 1 162 ? 27.042 10.531 -22.436 1.00 60.50 162 PRO A O 1
#

Foldseek 3Di:
DDDDDDDPDDPPPPPPPPPQPPQPPPPDAPQQQKWKKKWKWDWWADWAASDDDQLHKTWIWTWTACIDTQDHDDDDRIFTEIETDSDIDPDIFIKIFTWGDDPPDGIYGLDIFGADLAQQKTKDAQVSCVSHPDDGDDPQWDADPNIIMGHDPPHDHDPDDD

Radius of gyration: 21.72 Å; chains: 1; bounding box: 64×56×63 Å

Sequence (162 aa):
MTLLSLLLLAQAIVQAPAVSPASPAFPPADTTKLSLVLVQTVSETDPQPLCPQPNCTSMFLGRYKDAVVLAGPALPAEFTARIEMGSPWNKPYRLALIVEQRDGQEPLVRAETGFNVRTGEGCFEFKQTGPLNWHPTGEGFYWQRQVLCLKDPTFTPVMLRP